Protein AF-C3ZBD2-F1 (afdb_monomer_lite)

Secondary structure (DSSP, 8-state):
------S------SS-----S---TT-EEEEEEES-SSTTS--TTHHHHHHHHEEEEEEEEEEEEHHHHHHTTTHHHHHHHHHHTTSEEEEEEEEEEEEETTEEEEEEEEEE-

pLDDT: mean 78.26, std 23.37, range [25.05, 98.25]

Organism: Branchiostoma floridae (NCBI:txid7739)

Foldseek 3Di:
DDDDDDADADAPDPDDDPPPPPQDWQAHLEHEYEQQQDPPGDDLVCVVVRLRRHHQQGKYKYKHFPVSCVVRVVNVVSVVVCVVVVQKAWPDWDWAQCRDDRTIIIMTMIGGD

Structure (mmCIF, N/CA/C/O backbone):
data_AF-C3ZBD2-F1
#
_entry.id   AF-C3ZBD2-F1
#
loop_
_atom_site.group_PDB
_atom_site.id
_atom_site.type_symbol
_atom_site.label_atom_id
_atom_site.label_alt_id
_atom_site.label_comp_id
_atom_site.label_asym_id
_atom_site.label_entity_id
_atom_site.label_seq_id
_atom_site.pdbx_PDB_ins_code
_atom_site.Cartn_x
_atom_site.Cartn_y
_atom_site.Cartn_z
_atom_site.occupancy
_atom_site.B_iso_or_equiv
_atom_site.auth_seq_id
_atom_site.auth_comp_id
_atom_site.auth_asym_id
_atom_site.auth_atom_id
_atom_site.pdbx_PDB_model_num
ATOM 1 N N . MET A 1 1 ? -16.532 15.005 -20.994 1.00 29.02 1 MET A N 1
ATOM 2 C CA . MET A 1 1 ? -17.053 14.389 -19.757 1.00 29.02 1 MET A CA 1
ATOM 3 C C . MET A 1 1 ? -16.665 15.301 -18.614 1.00 29.02 1 MET A C 1
ATOM 5 O O . MET A 1 1 ? -15.482 15.438 -18.341 1.00 29.02 1 MET A O 1
ATOM 9 N N . ALA A 1 2 ? -17.642 16.027 -18.077 1.00 28.25 2 ALA A N 1
ATOM 10 C CA . ALA A 1 2 ? -17.456 16.950 -16.969 1.00 28.25 2 ALA A CA 1
ATOM 11 C C . ALA A 1 2 ? -17.482 16.153 -15.663 1.00 28.25 2 ALA A C 1
ATOM 13 O O . ALA A 1 2 ? -18.438 15.417 -15.425 1.00 28.25 2 ALA A O 1
ATOM 14 N N . TRP A 1 3 ? -16.443 16.293 -14.846 1.00 25.05 3 TRP A N 1
ATOM 15 C CA . TRP A 1 3 ? -16.460 15.842 -13.461 1.00 25.05 3 TRP A CA 1
ATOM 16 C C . TRP A 1 3 ? -16.547 17.075 -12.574 1.00 25.05 3 TRP A C 1
ATOM 18 O O . TRP A 1 3 ? -15.733 17.989 -12.670 1.00 25.05 3 TRP A O 1
ATOM 28 N N . GLN A 1 4 ? -17.624 17.110 -11.798 1.00 26.86 4 GLN A N 1
ATOM 29 C CA . GLN A 1 4 ? -18.016 18.192 -10.915 1.00 26.86 4 GLN A CA 1
ATOM 30 C C . GLN A 1 4 ? -17.399 17.967 -9.533 1.00 26.86 4 GLN A C 1
ATOM 32 O O . GLN A 1 4 ? -17.498 16.879 -8.968 1.00 26.86 4 GLN A O 1
ATOM 37 N N . GLU A 1 5 ? -16.762 19.012 -9.014 1.00 45.25 5 GLU A N 1
ATOM 38 C CA . GLU A 1 5 ? -16.035 19.054 -7.748 1.00 45.25 5 GLU A CA 1
ATOM 39 C C . GLU A 1 5 ? -16.966 18.827 -6.547 1.00 45.25 5 GLU A C 1
ATOM 41 O O . GLU A 1 5 ? -17.783 19.692 -6.227 1.00 45.25 5 GLU A O 1
ATOM 46 N N . ARG A 1 6 ? -16.824 17.684 -5.860 1.00 37.72 6 ARG A N 1
ATOM 47 C CA . ARG A 1 6 ? -17.090 17.528 -4.417 1.00 37.72 6 ARG A CA 1
ATOM 48 C C . ARG A 1 6 ? -16.198 16.423 -3.856 1.00 37.72 6 ARG A C 1
ATOM 50 O O . ARG A 1 6 ? -16.398 15.254 -4.166 1.00 37.72 6 ARG A O 1
ATOM 57 N N . GLY A 1 7 ? -15.247 16.813 -3.016 1.00 35.97 7 GLY A N 1
ATOM 58 C CA . GLY A 1 7 ? -14.313 15.924 -2.330 1.00 35.97 7 GLY A CA 1
ATOM 59 C C . GLY A 1 7 ? -12.887 16.387 -2.578 1.00 35.97 7 GLY A C 1
ATOM 60 O O . GLY A 1 7 ? -12.375 16.242 -3.683 1.00 35.97 7 GLY A O 1
ATOM 61 N N . GLU A 1 8 ? -12.265 16.991 -1.570 1.00 40.78 8 GLU A N 1
ATOM 62 C CA . GLU A 1 8 ? -10.862 17.395 -1.627 1.00 40.78 8 GLU A CA 1
ATOM 63 C C . GLU A 1 8 ? -9.989 16.134 -1.714 1.00 40.78 8 GLU A C 1
ATOM 65 O O . GLU A 1 8 ? -9.767 15.432 -0.730 1.00 40.78 8 GLU A O 1
ATOM 70 N N . LEU A 1 9 ? -9.534 15.814 -2.927 1.00 37.50 9 LEU A N 1
ATOM 71 C CA . LEU A 1 9 ? -8.567 14.756 -3.192 1.00 37.50 9 LEU A CA 1
ATOM 72 C C . LEU A 1 9 ? -7.165 15.358 -3.038 1.00 37.50 9 LEU A C 1
ATOM 74 O O . LEU A 1 9 ? -6.782 16.241 -3.804 1.00 37.50 9 LEU A O 1
ATOM 78 N N . CYS A 1 10 ? -6.381 14.896 -2.063 1.00 40.47 10 CYS A N 1
ATOM 79 C CA . CYS A 1 10 ? -4.977 15.288 -1.977 1.00 40.47 10 CYS A CA 1
ATOM 80 C C . CYS A 1 10 ? -4.173 14.494 -3.015 1.00 40.47 10 CYS A C 1
ATOM 82 O O . CYS A 1 10 ? -3.835 13.331 -2.799 1.00 40.47 10 CYS A O 1
ATOM 84 N N . THR A 1 11 ? -3.875 15.108 -4.159 1.00 34.91 11 THR A N 1
ATOM 85 C CA . THR A 1 11 ? -2.879 14.592 -5.101 1.00 34.91 11 THR A CA 1
ATOM 86 C C . THR A 1 11 ? -1.515 15.135 -4.691 1.00 34.91 11 THR A C 1
ATOM 88 O O . THR A 1 11 ? -1.249 16.325 -4.860 1.00 34.91 11 THR A O 1
ATOM 91 N N . CYS A 1 12 ? -0.630 14.293 -4.155 1.00 35.09 12 CYS A N 1
ATOM 92 C CA . CYS A 1 12 ? 0.759 14.687 -3.913 1.00 35.09 12 CYS A CA 1
ATOM 93 C C . CYS A 1 12 ? 1.522 14.726 -5.251 1.00 35.09 12 CYS A C 1
ATOM 95 O O . CYS A 1 12 ? 2.277 13.817 -5.587 1.00 35.09 12 CYS A O 1
ATOM 97 N N . SER A 1 13 ? 1.281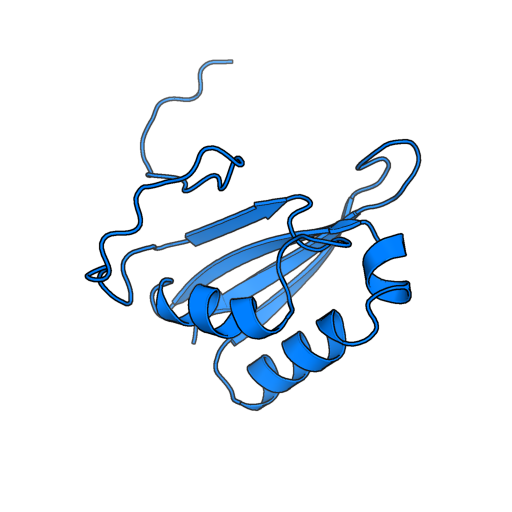 15.765 -6.054 1.00 31.53 13 SER A N 1
ATOM 98 C CA . SER A 1 13 ? 2.212 16.197 -7.097 1.00 31.53 13 SER A CA 1
ATOM 99 C C . SER A 1 13 ? 3.326 17.003 -6.433 1.00 31.53 13 SER A C 1
ATOM 101 O O . SER A 1 13 ? 3.060 17.788 -5.528 1.00 31.53 13 SER A O 1
ATOM 103 N N . THR A 1 14 ? 4.564 16.832 -6.886 1.00 33.25 14 THR A N 1
ATOM 104 C CA . THR A 1 14 ? 5.830 17.345 -6.319 1.00 33.25 14 THR A CA 1
ATOM 105 C C . THR A 1 14 ? 5.983 18.876 -6.196 1.00 33.25 14 THR A C 1
ATOM 107 O O . THR A 1 14 ? 7.092 19.384 -6.025 1.00 33.25 14 THR A O 1
ATOM 110 N N . SER A 1 15 ? 4.905 19.656 -6.196 1.00 28.36 15 SER A N 1
ATOM 111 C CA . SER A 1 15 ? 4.921 21.037 -5.721 1.00 28.36 15 SER A CA 1
ATOM 112 C C . SER A 1 15 ? 4.932 21.050 -4.192 1.00 28.36 15 SER A C 1
ATOM 114 O O . SER A 1 15 ? 3.919 20.731 -3.576 1.00 28.36 15 SER A O 1
ATOM 116 N N . LYS A 1 16 ? 6.073 21.421 -3.590 1.00 30.09 16 LYS A N 1
ATOM 117 C CA . LYS A 1 16 ? 6.228 21.673 -2.144 1.00 30.09 16 LYS A CA 1
ATOM 118 C C . LYS A 1 16 ? 4.982 22.365 -1.569 1.00 30.09 16 LYS A C 1
ATOM 120 O O . LYS A 1 16 ? 4.807 23.559 -1.823 1.00 30.09 16 LYS A O 1
ATOM 125 N N . PRO A 1 17 ? 4.179 21.701 -0.726 1.00 37.72 17 PRO A N 1
ATOM 126 C CA . PRO A 1 17 ? 3.387 22.424 0.243 1.00 37.72 17 PRO A CA 1
ATOM 127 C C . PRO A 1 17 ? 4.372 22.926 1.299 1.00 37.72 17 PRO A C 1
ATOM 129 O O . PRO A 1 17 ? 5.222 22.173 1.786 1.00 37.72 17 PRO A O 1
ATOM 132 N N . SER A 1 18 ? 4.298 24.205 1.652 1.00 34.62 18 SER A N 1
ATOM 133 C CA . SER A 1 18 ? 4.910 24.698 2.882 1.00 34.62 18 SER A CA 1
ATOM 134 C C . SER A 1 18 ? 4.246 23.965 4.049 1.00 34.62 18 SER A C 1
ATOM 136 O O . SER A 1 18 ? 3.168 24.354 4.491 1.00 34.62 18 SER A O 1
ATOM 138 N N . MET A 1 19 ? 4.845 22.858 4.492 1.00 39.03 19 MET A N 1
ATOM 139 C CA . MET A 1 19 ? 4.387 22.102 5.653 1.00 39.03 19 MET A CA 1
ATOM 140 C C . MET A 1 19 ? 4.643 22.930 6.913 1.00 39.03 19 MET A C 1
ATOM 142 O O . MET A 1 19 ? 5.697 22.834 7.538 1.00 39.03 19 MET A O 1
ATOM 146 N N . SER A 1 20 ? 3.683 23.778 7.274 1.00 34.34 20 SER A N 1
ATOM 147 C CA . SER A 1 20 ? 3.530 24.250 8.646 1.00 34.34 20 SER A CA 1
ATOM 148 C C . SER A 1 20 ? 3.116 23.054 9.502 1.00 34.34 20 SER A C 1
ATOM 150 O O . SER A 1 20 ? 2.108 22.410 9.223 1.00 34.34 20 SER A O 1
ATOM 152 N N . ALA A 1 21 ? 3.933 22.734 10.503 1.00 40.03 21 ALA A N 1
ATOM 153 C CA . ALA A 1 21 ? 3.867 21.543 11.345 1.00 40.03 21 ALA A CA 1
ATOM 154 C C . ALA A 1 21 ? 2.716 21.558 12.377 1.00 40.03 21 ALA A C 1
ATOM 156 O O . ALA A 1 21 ? 2.935 21.298 13.555 1.00 40.03 21 ALA A O 1
ATOM 157 N N . GLU A 1 22 ? 1.491 21.839 11.937 1.00 44.94 22 GLU A N 1
ATOM 158 C CA . GLU A 1 22 ? 0.272 21.779 12.756 1.00 44.94 22 GLU A CA 1
ATOM 159 C C . GLU A 1 22 ? -0.884 21.202 11.922 1.00 44.94 22 GLU A C 1
ATOM 161 O O . GLU A 1 22 ? -1.881 21.863 11.645 1.00 44.94 22 GLU A O 1
ATOM 166 N N . THR A 1 23 ? -0.739 19.963 11.443 1.00 48.75 23 THR A N 1
ATOM 167 C CA . THR A 1 23 ? -1.719 19.364 10.522 1.00 48.75 23 THR A CA 1
ATOM 168 C C . THR A 1 23 ? -2.504 18.257 11.219 1.00 48.75 23 THR A C 1
ATOM 170 O O . THR A 1 23 ? -2.013 17.141 11.405 1.00 48.75 23 THR A O 1
ATOM 173 N N . HIS A 1 24 ? -3.717 18.630 11.633 1.00 52.72 24 HIS A N 1
ATOM 174 C CA . HIS A 1 24 ? -4.835 17.811 12.104 1.00 52.72 24 HIS A CA 1
ATOM 175 C C . HIS A 1 24 ? -4.704 16.313 11.743 1.00 52.72 24 HIS A C 1
ATOM 177 O O . HIS A 1 24 ? -4.763 15.918 10.576 1.00 52.72 24 HIS A O 1
ATOM 183 N N . ALA A 1 25 ? -4.507 15.459 12.752 1.00 57.62 25 ALA A N 1
ATOM 184 C CA . ALA A 1 25 ? -4.663 14.013 12.587 1.00 57.62 25 ALA A CA 1
ATOM 185 C C . ALA A 1 25 ? -6.125 13.690 12.222 1.00 57.62 25 ALA A C 1
ATOM 187 O O . ALA A 1 25 ? -7.024 14.426 12.630 1.00 57.62 25 ALA A O 1
ATOM 188 N N . TYR A 1 26 ? -6.362 12.599 11.487 1.00 68.44 26 TYR A N 1
ATOM 189 C CA . TYR A 1 26 ? -7.715 12.149 11.113 1.00 68.44 26 TYR A CA 1
ATOM 190 C C . TYR A 1 26 ? -8.530 13.172 10.296 1.00 68.44 26 TYR A C 1
ATOM 192 O O . TYR A 1 26 ? -9.720 13.387 10.537 1.00 68.44 26 TYR A O 1
ATOM 200 N N . THR A 1 27 ? -7.899 13.822 9.319 1.00 81.12 27 THR A N 1
ATOM 201 C CA . THR A 1 27 ? -8.558 14.872 8.523 1.00 81.12 27 THR A CA 1
ATOM 202 C C . THR A 1 27 ? -9.235 14.318 7.277 1.00 81.12 27 THR A C 1
ATOM 204 O O . THR A 1 27 ? -10.309 14.788 6.900 1.00 81.12 27 THR A O 1
ATOM 207 N N . TYR A 1 28 ? -8.651 13.293 6.658 1.00 89.56 28 TYR A N 1
ATOM 208 C CA . TYR A 1 28 ? -9.056 12.843 5.329 1.00 89.56 28 TYR A CA 1
ATOM 209 C C . TYR A 1 28 ? -9.884 11.561 5.378 1.00 89.56 28 TYR A C 1
ATOM 211 O O . TYR A 1 28 ? -9.569 10.630 6.115 1.00 89.56 28 TYR A O 1
ATOM 219 N N . ASP A 1 29 ? -10.932 11.499 4.559 1.00 92.44 29 ASP A N 1
ATOM 220 C CA . ASP A 1 29 ? -11.739 10.287 4.374 1.00 92.44 29 ASP A CA 1
ATOM 221 C C . ASP A 1 29 ? -11.056 9.281 3.429 1.00 92.44 29 ASP A C 1
ATOM 223 O O . ASP A 1 29 ? -11.309 8.078 3.504 1.00 92.44 29 ASP A O 1
ATOM 227 N N . ALA A 1 30 ? -10.156 9.758 2.560 1.00 93.75 30 ALA A N 1
ATOM 228 C CA . ALA A 1 30 ? -9.335 8.912 1.706 1.00 93.75 30 ALA A CA 1
ATOM 229 C C . ALA A 1 30 ? -7.985 9.554 1.342 1.00 93.75 30 ALA A C 1
ATOM 231 O O . ALA A 1 30 ? -7.846 10.778 1.333 1.00 93.75 30 ALA A O 1
ATOM 232 N N . LEU A 1 31 ? -7.009 8.719 0.989 1.00 94.88 31 LEU A N 1
ATOM 233 C CA . LEU A 1 31 ? -5.700 9.103 0.462 1.00 94.88 31 LEU A CA 1
ATOM 234 C C . LEU A 1 31 ? -5.362 8.237 -0.753 1.00 94.88 31 LEU A C 1
ATOM 236 O O . LEU A 1 31 ? -5.501 7.019 -0.701 1.00 94.88 31 LEU A O 1
ATOM 240 N N . CYS A 1 32 ? -4.884 8.856 -1.832 1.00 93.62 32 CYS A N 1
ATOM 241 C CA . CYS A 1 32 ? -4.489 8.154 -3.051 1.00 93.62 32 CYS A CA 1
ATOM 242 C C . CYS A 1 32 ? -3.083 8.581 -3.480 1.00 93.62 32 CYS A C 1
ATOM 244 O O . CYS A 1 32 ? -2.805 9.778 -3.561 1.00 93.62 32 CYS A O 1
ATOM 246 N N . THR A 1 33 ? -2.206 7.628 -3.797 1.00 91.00 33 THR A N 1
ATOM 247 C CA . THR A 1 33 ? -0.870 7.919 -4.343 1.00 91.00 33 THR A CA 1
ATOM 248 C C . THR A 1 33 ? -0.569 7.040 -5.547 1.00 91.00 33 THR A C 1
ATOM 250 O O . THR A 1 33 ? -0.992 5.885 -5.616 1.00 91.00 33 THR A O 1
ATOM 253 N N . ALA A 1 34 ? 0.161 7.603 -6.508 1.00 89.19 34 ALA A N 1
ATOM 254 C CA . ALA A 1 34 ? 0.546 6.926 -7.733 1.00 89.19 34 ALA A CA 1
ATOM 255 C C . ALA A 1 34 ? 2.017 7.201 -8.038 1.00 89.19 34 ALA A C 1
ATOM 257 O O . ALA A 1 34 ? 2.428 8.358 -8.109 1.00 89.19 34 ALA A O 1
ATOM 258 N N . GLY A 1 35 ? 2.819 6.141 -8.164 1.00 82.75 35 GLY A N 1
ATOM 259 C CA . GLY A 1 35 ? 4.249 6.249 -8.471 1.00 82.75 35 GLY A CA 1
ATOM 260 C C . GLY A 1 35 ? 5.106 6.841 -7.344 1.00 82.75 35 GLY A C 1
ATOM 261 O O . GLY A 1 35 ? 6.263 7.181 -7.568 1.00 82.75 35 GLY A O 1
ATOM 262 N N . SER A 1 36 ? 4.568 6.976 -6.127 1.00 82.06 36 SER A N 1
ATOM 263 C CA . SER A 1 36 ? 5.260 7.655 -5.020 1.00 82.06 36 SER A CA 1
ATOM 264 C C . SER A 1 36 ? 6.342 6.814 -4.333 1.00 82.06 36 SER A C 1
ATOM 266 O O . SER A 1 36 ? 7.163 7.369 -3.607 1.00 82.06 36 SER A O 1
ATOM 268 N N . PHE A 1 37 ? 6.355 5.497 -4.556 1.00 81.44 37 PHE A N 1
ATOM 269 C CA . PHE A 1 37 ? 7.356 4.572 -4.020 1.00 81.44 37 PHE A CA 1
ATOM 270 C C . PHE A 1 37 ? 8.308 4.147 -5.143 1.00 81.44 37 PHE A C 1
ATOM 272 O O . PHE A 1 37 ? 8.003 3.253 -5.929 1.00 81.44 37 PHE A O 1
ATOM 279 N N . SER A 1 38 ? 9.433 4.850 -5.243 1.00 76.50 38 SER A N 1
ATOM 280 C CA . SER A 1 38 ? 10.550 4.579 -6.155 1.00 76.50 38 SER A CA 1
ATOM 281 C C . SER A 1 38 ? 11.833 5.189 -5.574 1.00 76.50 38 SER A C 1
ATOM 283 O O . SER A 1 38 ? 11.785 5.866 -4.539 1.00 76.50 38 SER A O 1
ATOM 285 N N . ASP A 1 39 ? 12.989 4.942 -6.193 1.00 69.44 39 ASP A N 1
ATOM 286 C CA . ASP A 1 39 ? 14.265 5.453 -5.681 1.00 69.44 39 ASP A CA 1
ATOM 287 C C . ASP A 1 39 ? 14.257 6.990 -5.541 1.00 69.44 39 ASP A C 1
ATOM 289 O O . ASP A 1 39 ? 13.727 7.717 -6.385 1.00 69.44 39 ASP A O 1
ATOM 293 N N . GLY A 1 40 ? 14.778 7.490 -4.420 1.00 68.06 40 GLY A N 1
ATOM 294 C CA . GLY A 1 40 ? 14.754 8.914 -4.060 1.00 68.06 40 GLY A CA 1
ATOM 295 C C . GLY A 1 40 ? 13.390 9.511 -3.658 1.00 68.06 40 GLY A C 1
ATOM 296 O O . GLY A 1 40 ? 13.345 10.707 -3.366 1.00 68.06 40 GLY A O 1
ATOM 297 N N . HIS A 1 41 ? 12.304 8.726 -3.612 1.00 78.56 41 HIS A N 1
ATOM 298 C CA . HIS A 1 41 ? 10.951 9.194 -3.258 1.00 78.56 41 HIS A CA 1
ATOM 299 C C . HIS A 1 41 ? 10.529 8.777 -1.830 1.00 78.56 41 HIS A C 1
ATOM 301 O O . HIS A 1 41 ? 11.319 8.890 -0.887 1.00 78.56 41 HIS A O 1
ATOM 307 N N . LEU A 1 42 ? 9.269 8.361 -1.627 1.00 80.75 42 LEU A N 1
ATOM 308 C CA . LEU A 1 42 ? 8.754 7.976 -0.313 1.00 80.75 42 LEU A CA 1
ATOM 309 C C . LEU A 1 42 ? 9.323 6.624 0.119 1.00 80.75 42 LEU A C 1
ATOM 311 O O . LEU A 1 42 ? 9.368 5.667 -0.654 1.00 80.75 42 LEU A O 1
ATOM 315 N N . LYS A 1 43 ? 9.714 6.547 1.390 1.00 82.81 43 LYS A N 1
ATOM 316 C CA . LYS A 1 43 ? 10.145 5.315 2.051 1.00 82.81 43 LYS A CA 1
ATOM 317 C C . LYS A 1 43 ? 8.964 4.660 2.776 1.00 82.81 43 LYS A C 1
ATOM 319 O O . LYS A 1 43 ? 7.912 5.268 2.975 1.00 82.81 43 LYS A O 1
ATOM 324 N N . SER A 1 44 ? 9.135 3.400 3.174 1.00 84.50 44 SER A N 1
ATOM 325 C CA . SER A 1 44 ? 8.084 2.592 3.812 1.00 84.50 44 SER A CA 1
ATOM 326 C C . SER A 1 44 ? 7.664 3.083 5.209 1.00 84.50 44 SER A C 1
ATOM 328 O O . SER A 1 44 ? 6.620 2.676 5.710 1.00 84.50 44 SER A O 1
ATOM 330 N N . ASP A 1 45 ? 8.451 3.952 5.847 1.00 86.19 45 ASP A N 1
ATOM 331 C CA . ASP A 1 45 ? 8.107 4.652 7.095 1.00 86.19 45 ASP A CA 1
ATOM 332 C C . ASP A 1 45 ? 6.970 5.674 6.905 1.00 86.19 45 ASP A C 1
ATOM 334 O O . ASP A 1 45 ? 6.162 5.873 7.808 1.00 86.19 45 ASP A O 1
ATOM 338 N N . CYS A 1 46 ? 6.821 6.241 5.704 1.00 90.00 46 CYS A N 1
ATOM 339 C CA . CYS A 1 46 ? 5.748 7.183 5.377 1.00 90.00 46 CYS A CA 1
ATOM 340 C C . CYS A 1 46 ? 4.341 6.568 5.509 1.00 90.00 46 CYS A C 1
ATOM 342 O O . CYS A 1 46 ? 3.371 7.296 5.709 1.00 90.00 46 CYS A O 1
ATOM 344 N N . LEU A 1 47 ? 4.218 5.237 5.458 1.00 93.44 47 LEU A N 1
ATOM 345 C CA . LEU A 1 47 ? 2.938 4.540 5.617 1.00 93.44 47 LEU A CA 1
ATOM 346 C C . LEU A 1 47 ? 2.268 4.832 6.971 1.00 93.44 47 LEU A C 1
ATOM 348 O O . LEU A 1 47 ? 1.048 4.950 7.027 1.00 93.44 47 LEU A O 1
ATOM 352 N N . GLU A 1 48 ? 3.041 5.003 8.047 1.00 93.56 48 GLU A N 1
ATOM 353 C CA . GLU A 1 48 ? 2.488 5.348 9.367 1.00 93.56 48 GLU A CA 1
ATOM 354 C C . GLU A 1 48 ? 1.860 6.745 9.362 1.00 93.56 48 GLU A C 1
ATOM 356 O O . GLU A 1 48 ? 0.773 6.944 9.901 1.00 93.56 48 GLU A O 1
ATOM 361 N N . GLU A 1 49 ? 2.499 7.698 8.683 1.00 92.19 49 GLU A N 1
ATOM 362 C CA . GLU A 1 49 ? 1.963 9.049 8.521 1.00 92.19 49 GLU A CA 1
ATOM 363 C C . GLU A 1 49 ? 0.721 9.065 7.626 1.00 92.19 49 GLU A C 1
ATOM 365 O O . GLU A 1 49 ? -0.235 9.774 7.937 1.00 92.19 49 GLU A O 1
ATOM 370 N N . MET A 1 50 ? 0.684 8.246 6.566 1.00 94.00 50 MET A N 1
ATOM 371 C CA . MET A 1 50 ? -0.517 8.077 5.737 1.00 94.00 50 MET A CA 1
ATOM 372 C C . MET A 1 50 ? -1.696 7.549 6.562 1.00 94.00 50 MET A C 1
ATOM 374 O O . MET A 1 50 ? -2.799 8.081 6.458 1.00 94.00 50 MET A O 1
ATOM 378 N N . ILE A 1 51 ? -1.460 6.546 7.413 1.00 95.19 51 ILE A N 1
ATOM 379 C CA . ILE A 1 51 ? -2.477 6.010 8.325 1.00 95.19 51 ILE A CA 1
ATOM 380 C C . ILE A 1 51 ? -2.921 7.085 9.328 1.00 95.19 51 ILE A C 1
ATOM 382 O O . ILE A 1 51 ? -4.117 7.269 9.525 1.00 95.19 51 ILE A O 1
ATOM 386 N N . ARG A 1 52 ? -1.988 7.846 9.918 1.00 94.44 52 ARG A N 1
ATOM 387 C CA . ARG A 1 52 ? -2.283 8.883 10.927 1.00 94.44 52 ARG A CA 1
ATOM 388 C C . ARG A 1 52 ? -3.208 9.995 10.414 1.00 94.44 52 ARG A C 1
ATOM 390 O O . ARG A 1 52 ? -4.000 10.550 11.182 1.00 94.44 52 ARG A O 1
ATOM 397 N N . ILE A 1 53 ? -3.069 10.393 9.149 1.00 93.06 53 ILE A N 1
ATOM 398 C CA . ILE A 1 53 ? -3.842 11.514 8.584 1.00 93.06 53 ILE A CA 1
ATOM 399 C C . ILE A 1 53 ? -5.205 11.093 8.026 1.00 93.06 53 ILE A C 1
ATOM 401 O O . ILE A 1 53 ? -6.085 11.948 7.880 1.00 93.06 53 ILE A O 1
ATOM 405 N N . VAL A 1 54 ? -5.394 9.804 7.739 1.00 95.00 54 VAL A N 1
ATOM 406 C CA . VAL A 1 54 ? -6.663 9.240 7.272 1.00 95.00 54 VAL A CA 1
ATOM 407 C C . VAL A 1 54 ? -7.513 8.831 8.476 1.00 95.00 54 VAL A C 1
ATOM 409 O O . VAL A 1 54 ? -7.022 8.287 9.461 1.00 95.00 54 VAL A O 1
ATOM 412 N N . LYS A 1 55 ? -8.810 9.139 8.435 1.00 94.50 55 LYS A N 1
ATOM 413 C CA . LYS A 1 55 ? -9.757 8.766 9.495 1.00 94.50 55 LYS A CA 1
ATOM 414 C C . LYS A 1 55 ? -9.877 7.243 9.600 1.00 94.50 55 LYS A C 1
ATOM 416 O O . LYS A 1 55 ? -9.812 6.552 8.587 1.00 94.50 55 LYS A O 1
ATOM 421 N N . SER A 1 56 ? -10.158 6.732 10.799 1.00 95.31 56 SER A N 1
ATOM 422 C CA . SER A 1 56 ? -10.620 5.344 10.960 1.00 95.31 56 SER A CA 1
ATOM 423 C C . SER A 1 56 ? -11.860 5.105 10.087 1.00 95.31 56 SER A C 1
ATOM 425 O O . SER A 1 56 ? -12.748 5.958 9.985 1.00 95.31 56 SER A O 1
ATOM 427 N N . GLY A 1 57 ? -11.880 3.975 9.385 1.00 95.62 57 GLY A N 1
ATOM 428 C CA . GLY A 1 57 ? -12.852 3.645 8.344 1.00 95.62 57 GLY A CA 1
ATOM 429 C C . GLY A 1 57 ? -12.576 4.273 6.972 1.00 95.62 57 GLY A C 1
ATOM 430 O O . GLY A 1 57 ? -13.230 3.885 6.003 1.00 95.62 57 GLY A O 1
ATOM 431 N N . GLY A 1 58 ? -11.621 5.202 6.872 1.00 96.00 58 GLY A N 1
ATOM 432 C CA . GLY A 1 58 ? -11.178 5.809 5.620 1.00 96.00 58 GLY A CA 1
ATOM 433 C C . GLY A 1 58 ? -10.328 4.870 4.763 1.00 96.00 58 GLY A C 1
ATOM 434 O O . GLY A 1 58 ? -9.932 3.785 5.197 1.00 96.00 58 GLY A O 1
ATOM 435 N N . VAL A 1 59 ? -10.048 5.283 3.525 1.00 97.44 59 VAL A N 1
ATOM 436 C CA . VAL A 1 59 ? -9.419 4.422 2.505 1.00 97.44 59 VAL A CA 1
ATOM 437 C C . VAL A 1 59 ? -8.067 4.965 2.049 1.00 97.44 59 VAL A C 1
ATOM 439 O O . VAL A 1 59 ? -7.935 6.142 1.734 1.00 97.44 59 VAL A O 1
ATOM 442 N N . ILE A 1 60 ? -7.070 4.093 1.937 1.00 97.25 60 ILE A N 1
ATOM 443 C CA . ILE A 1 60 ? -5.770 4.392 1.332 1.00 97.25 60 ILE A CA 1
ATOM 444 C C . ILE A 1 60 ? -5.624 3.575 0.043 1.00 97.25 60 ILE A C 1
ATOM 446 O O . ILE A 1 60 ? -5.690 2.348 0.078 1.00 97.25 60 ILE A O 1
ATOM 450 N N . CYS A 1 61 ? -5.413 4.243 -1.091 1.00 96.94 61 CYS A N 1
ATOM 451 C CA . CYS A 1 61 ? -5.177 3.634 -2.400 1.00 96.94 61 CYS A CA 1
ATOM 452 C C . CYS A 1 61 ? -3.753 3.942 -2.876 1.00 96.94 61 CYS A C 1
ATOM 454 O O . CYS A 1 61 ? -3.377 5.104 -3.029 1.00 96.94 61 CYS A O 1
ATOM 456 N N . LEU A 1 62 ? -2.957 2.907 -3.119 1.00 95.25 62 LEU A N 1
ATOM 457 C CA . LEU A 1 62 ? -1.566 3.030 -3.550 1.00 95.25 62 LEU A CA 1
ATOM 458 C C . LEU A 1 62 ? -1.408 2.309 -4.882 1.00 95.25 62 LEU A C 1
ATOM 460 O O . LEU A 1 62 ? -1.773 1.141 -4.973 1.00 95.25 62 LEU A O 1
ATOM 464 N N . ILE A 1 63 ? -0.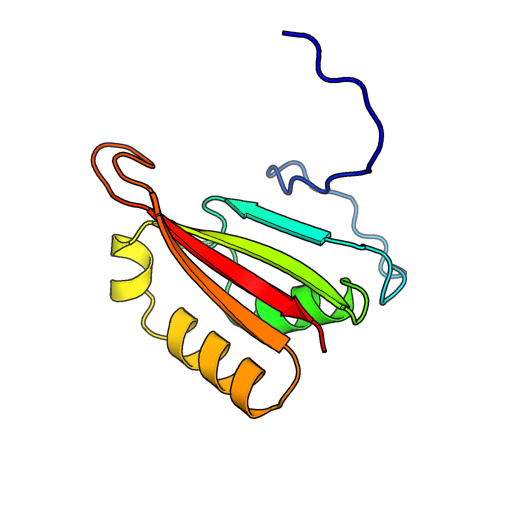825 2.956 -5.888 1.00 94.06 63 ILE A N 1
ATOM 465 C CA . ILE A 1 63 ? -0.345 2.267 -7.092 1.00 94.06 63 ILE A CA 1
ATOM 466 C C . ILE A 1 63 ? 1.174 2.398 -7.210 1.00 94.06 63 ILE A C 1
ATOM 468 O O . ILE A 1 63 ? 1.730 3.501 -7.243 1.00 94.06 63 ILE A O 1
ATOM 472 N N . VAL A 1 64 ? 1.844 1.247 -7.249 1.00 91.38 64 VAL A N 1
ATOM 473 C CA . VAL A 1 64 ? 3.308 1.114 -7.296 1.00 91.38 64 VAL A CA 1
ATOM 474 C C . VAL A 1 64 ? 3.682 0.324 -8.542 1.00 91.38 64 VAL A C 1
ATOM 476 O O . VAL A 1 64 ? 2.999 -0.639 -8.873 1.00 91.38 64 VAL A O 1
ATOM 479 N N . LYS A 1 65 ? 4.750 0.705 -9.251 1.00 90.44 65 LYS A N 1
ATOM 480 C CA . LYS A 1 65 ? 5.252 -0.105 -10.374 1.00 90.44 65 LYS A CA 1
ATOM 481 C C . LYS A 1 65 ? 5.696 -1.468 -9.840 1.00 90.44 65 LYS A C 1
ATOM 483 O O . LYS A 1 65 ? 6.424 -1.515 -8.855 1.00 90.44 65 LYS A O 1
ATOM 488 N N . GLU A 1 66 ? 5.293 -2.551 -10.498 1.00 89.69 66 GLU A N 1
ATOM 489 C CA . GLU A 1 66 ? 5.573 -3.923 -10.050 1.00 89.69 66 GLU A CA 1
ATOM 490 C C . GLU A 1 66 ? 7.076 -4.164 -9.840 1.00 89.69 66 GLU A C 1
ATOM 492 O O . GLU A 1 66 ? 7.475 -4.633 -8.781 1.00 89.69 66 GLU A O 1
ATOM 497 N N . ALA A 1 67 ? 7.917 -3.697 -10.771 1.00 86.50 67 ALA A N 1
ATOM 498 C CA . ALA A 1 67 ? 9.376 -3.780 -10.656 1.00 86.50 67 ALA A CA 1
ATOM 499 C C . ALA A 1 67 ? 9.936 -3.123 -9.375 1.00 86.50 67 ALA A C 1
ATOM 501 O O . ALA A 1 67 ? 10.889 -3.623 -8.788 1.00 86.50 67 ALA A O 1
ATOM 502 N N . PHE A 1 68 ? 9.319 -2.039 -8.887 1.00 85.25 68 PHE A N 1
ATOM 503 C CA . PHE A 1 68 ? 9.764 -1.388 -7.651 1.00 85.25 68 PHE A CA 1
ATOM 504 C C . PHE A 1 68 ? 9.347 -2.144 -6.390 1.00 85.25 68 PHE A C 1
ATOM 506 O O . PHE A 1 68 ? 9.935 -1.905 -5.342 1.00 85.25 68 PHE A O 1
ATOM 513 N N . LEU A 1 69 ? 8.368 -3.050 -6.451 1.00 83.94 69 LEU A N 1
ATOM 514 C CA . LEU A 1 69 ? 8.072 -3.921 -5.311 1.00 83.94 69 LEU A CA 1
ATOM 515 C C . LEU A 1 69 ? 9.168 -4.968 -5.118 1.00 83.94 69 LEU A C 1
ATOM 517 O O . LEU A 1 69 ? 9.551 -5.237 -3.982 1.00 83.94 69 LEU A O 1
ATOM 521 N N . GLU A 1 70 ? 9.695 -5.506 -6.219 1.00 76.88 70 GLU A N 1
ATOM 522 C CA . GLU A 1 70 ? 10.808 -6.458 -6.197 1.00 76.88 70 GLU A CA 1
ATOM 523 C C . GLU A 1 70 ? 12.114 -5.777 -5.774 1.00 76.88 70 GLU A C 1
ATOM 525 O O . GLU A 1 70 ? 12.818 -6.268 -4.897 1.00 76.88 70 GLU A O 1
ATOM 530 N N . GLU A 1 71 ? 12.419 -4.609 -6.346 1.00 76.25 71 GLU A N 1
ATOM 531 C CA . GLU A 1 71 ? 13.631 -3.851 -6.010 1.00 76.25 71 GLU A CA 1
ATOM 532 C C . GLU A 1 71 ? 13.591 -3.268 -4.587 1.00 76.25 71 GLU A C 1
ATOM 534 O O . GLU A 1 71 ? 14.631 -3.086 -3.948 1.00 76.25 71 GLU A O 1
ATOM 539 N N . TYR A 1 72 ? 12.394 -2.971 -4.071 1.00 74.06 72 TYR A N 1
ATOM 540 C CA . TYR A 1 72 ? 12.182 -2.367 -2.759 1.00 74.06 72 TYR A CA 1
ATOM 541 C C . TYR A 1 72 ? 11.565 -3.369 -1.780 1.00 74.06 72 TYR A C 1
ATOM 543 O O . TYR A 1 72 ? 10.475 -3.153 -1.239 1.00 74.06 72 TYR A O 1
ATOM 551 N N . GLU A 1 73 ? 12.318 -4.435 -1.487 1.00 71.00 73 GLU A N 1
ATOM 552 C CA . GLU A 1 73 ? 11.919 -5.589 -0.657 1.00 71.00 73 GLU A CA 1
ATOM 553 C C . GLU A 1 73 ? 11.313 -5.235 0.717 1.00 71.00 73 GLU A C 1
ATOM 555 O O . GLU A 1 73 ? 10.728 -6.085 1.378 1.00 71.00 73 GLU A O 1
ATOM 560 N N . LYS A 1 74 ? 11.437 -3.990 1.190 1.00 83.00 74 LYS A N 1
ATOM 561 C CA . LYS A 1 74 ? 10.903 -3.536 2.482 1.00 83.00 74 LYS A CA 1
ATOM 562 C C . LYS A 1 74 ? 9.452 -3.058 2.432 1.00 83.00 74 LYS A C 1
ATOM 564 O O . LYS A 1 74 ? 8.843 -2.943 3.494 1.00 83.00 74 LYS A O 1
ATOM 569 N N . LEU A 1 75 ? 8.896 -2.748 1.256 1.00 88.81 75 LEU A N 1
ATOM 570 C CA . LEU A 1 75 ? 7.576 -2.115 1.178 1.00 88.81 75 LEU A CA 1
ATOM 571 C C . LEU A 1 75 ? 6.447 -3.085 1.547 1.00 88.81 75 LEU A C 1
ATOM 573 O O . LEU A 1 75 ? 5.707 -2.810 2.490 1.00 88.81 75 LEU A O 1
ATOM 577 N N . GLU A 1 76 ? 6.329 -4.222 0.855 1.00 91.38 76 GLU A N 1
ATOM 578 C CA . GLU A 1 76 ? 5.271 -5.203 1.144 1.00 91.38 76 GLU A CA 1
ATOM 579 C C . GLU A 1 76 ? 5.384 -5.802 2.558 1.00 91.38 76 GLU A C 1
ATOM 581 O O . GLU A 1 76 ? 4.364 -5.835 3.251 1.00 91.38 76 GLU A O 1
ATOM 586 N N . PRO A 1 77 ? 6.575 -6.184 3.068 1.00 92.56 77 PRO A N 1
ATOM 587 C CA . PRO A 1 77 ? 6.706 -6.615 4.459 1.00 92.56 77 PRO A CA 1
ATOM 588 C C . PRO A 1 77 ? 6.244 -5.553 5.452 1.00 92.56 77 PRO A C 1
ATOM 590 O O . PRO A 1 77 ? 5.513 -5.868 6.388 1.00 92.56 77 PRO A O 1
ATOM 593 N N . ARG A 1 78 ?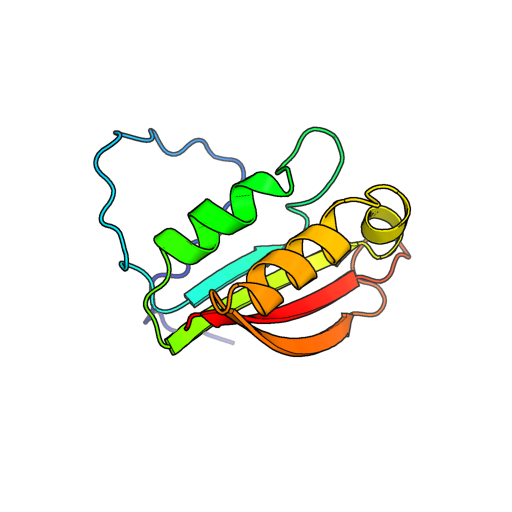 6.579 -4.278 5.219 1.00 94.00 78 ARG A N 1
ATOM 594 C CA . ARG A 1 78 ? 6.115 -3.190 6.081 1.00 94.00 78 ARG A CA 1
ATOM 595 C C . ARG A 1 78 ? 4.598 -3.014 6.027 1.00 94.00 78 ARG A C 1
ATOM 597 O O . ARG A 1 78 ? 3.980 -2.768 7.060 1.00 94.00 78 ARG A O 1
ATOM 604 N N . MET A 1 79 ? 3.987 -3.156 4.853 1.00 94.81 79 MET A N 1
ATOM 605 C CA . MET A 1 79 ? 2.530 -3.121 4.727 1.00 94.81 79 MET A CA 1
ATOM 606 C C . MET A 1 79 ? 1.862 -4.250 5.527 1.00 94.81 79 MET A C 1
ATOM 608 O O . MET A 1 79 ? 0.854 -4.006 6.195 1.00 94.81 79 MET A O 1
ATOM 612 N N . CYS A 1 80 ? 2.443 -5.455 5.494 1.00 95.25 80 CYS A N 1
ATOM 613 C CA . CYS A 1 80 ? 2.000 -6.598 6.295 1.00 95.25 80 CYS A CA 1
ATOM 614 C C . CYS A 1 80 ? 2.162 -6.343 7.799 1.00 95.25 80 CYS A C 1
ATOM 616 O O . CYS A 1 80 ? 1.201 -6.519 8.536 1.00 95.25 80 CYS A O 1
ATOM 618 N N . GLU A 1 81 ? 3.308 -5.830 8.256 1.00 96.94 81 GLU A N 1
ATOM 619 C CA . GLU A 1 81 ? 3.518 -5.486 9.673 1.00 96.94 81 GLU A CA 1
ATOM 620 C C . GLU A 1 81 ? 2.465 -4.504 10.208 1.00 96.94 81 GLU A C 1
ATOM 622 O O . GLU A 1 81 ? 1.997 -4.638 11.338 1.00 96.94 81 GLU A O 1
ATOM 627 N N . LEU A 1 82 ? 2.104 -3.484 9.422 1.00 97.19 82 LEU A N 1
ATOM 628 C CA . LEU A 1 82 ? 1.090 -2.498 9.813 1.00 97.19 82 LEU A CA 1
ATOM 629 C C . LEU A 1 82 ? -0.312 -3.121 9.867 1.00 97.19 82 LEU A C 1
ATOM 631 O O . LEU A 1 82 ? -1.130 -2.729 10.702 1.00 97.19 82 LEU A O 1
ATOM 635 N N . GLN A 1 83 ? -0.568 -4.119 9.021 1.00 97.25 83 GLN A N 1
ATOM 636 C CA . GLN A 1 83 ? -1.794 -4.909 9.060 1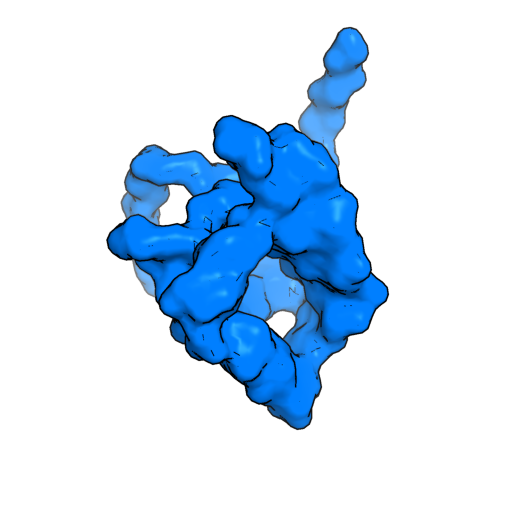.00 97.25 83 GLN A CA 1
ATOM 637 C C . GLN A 1 83 ? -1.837 -5.832 10.285 1.00 97.25 83 GLN A C 1
ATOM 639 O O . GLN A 1 83 ? -2.852 -5.873 10.973 1.00 97.25 83 GLN A O 1
ATOM 644 N N . ASP A 1 84 ? -0.731 -6.494 10.623 1.00 97.62 84 ASP A N 1
ATOM 645 C CA . ASP A 1 84 ? -0.626 -7.361 11.805 1.00 97.62 84 ASP A CA 1
ATOM 646 C C . ASP A 1 84 ? -0.761 -6.573 13.118 1.00 97.62 84 ASP A C 1
ATOM 648 O O . ASP A 1 84 ? -1.280 -7.080 14.112 1.00 97.62 84 ASP A O 1
ATOM 652 N N . LYS A 1 85 ? -0.346 -5.300 13.117 1.00 97.62 85 LYS A N 1
ATOM 653 C CA . LYS A 1 85 ? -0.583 -4.350 14.219 1.00 97.62 85 LYS A CA 1
ATOM 654 C C . LYS A 1 85 ? -2.033 -3.859 14.306 1.00 97.62 85 LYS A C 1
ATOM 656 O O . LYS A 1 85 ? -2.355 -3.138 15.247 1.00 97.62 85 LYS A O 1
ATOM 661 N N . GLY A 1 86 ? -2.885 -4.205 13.342 1.00 97.31 86 GLY A N 1
ATOM 662 C CA . GLY A 1 86 ? -4.283 -3.783 13.298 1.00 97.31 86 GLY A CA 1
ATOM 663 C C . GLY A 1 86 ? -4.473 -2.295 13.008 1.00 97.31 86 GLY A C 1
ATOM 664 O O . GLY A 1 86 ? -5.470 -1.730 13.439 1.00 97.31 86 GLY A O 1
ATOM 665 N N . LEU A 1 87 ? -3.529 -1.647 12.315 1.00 97.38 87 LEU A N 1
ATOM 666 C CA . LEU A 1 87 ? -3.637 -0.223 11.960 1.00 97.38 87 LEU A CA 1
ATOM 667 C C . LEU A 1 87 ? -4.456 0.009 10.683 1.00 97.38 87 LEU A C 1
ATOM 669 O O . LEU A 1 87 ? -5.031 1.073 10.472 1.00 97.38 87 LEU A O 1
ATOM 673 N N . TRP A 1 88 ? -4.493 -0.994 9.815 1.00 97.94 88 TRP A N 1
ATOM 674 C CA . TRP A 1 88 ? -5.285 -1.005 8.594 1.00 97.94 88 TRP A CA 1
ATOM 675 C C . TRP A 1 88 ? -5.548 -2.449 8.153 1.00 97.94 88 TRP A C 1
ATOM 677 O O . TRP A 1 88 ? -4.918 -3.384 8.647 1.00 97.94 8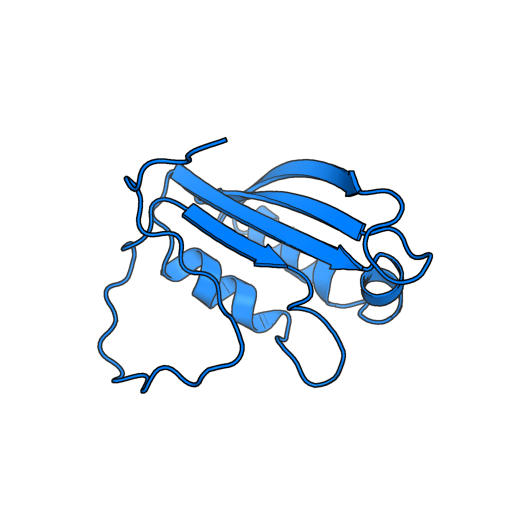8 TRP A O 1
ATOM 687 N N . GLU A 1 89 ? -6.449 -2.637 7.200 1.00 97.75 89 GLU A N 1
ATOM 688 C CA . GLU A 1 89 ? -6.751 -3.925 6.574 1.00 97.75 89 GLU A CA 1
ATOM 689 C C . GLU A 1 89 ? -6.661 -3.812 5.048 1.00 97.75 89 GLU A C 1
ATOM 691 O O . GLU A 1 89 ? -7.160 -2.847 4.462 1.00 97.75 89 GLU A O 1
ATOM 696 N N . ARG A 1 90 ? -6.026 -4.779 4.374 1.00 97.75 90 ARG A N 1
ATOM 697 C CA . ARG A 1 90 ? -6.001 -4.821 2.907 1.00 97.75 90 ARG A CA 1
ATOM 698 C C . ARG A 1 90 ? -7.369 -5.235 2.378 1.00 97.75 90 ARG A C 1
ATOM 700 O O . ARG A 1 90 ? -7.785 -6.378 2.544 1.00 97.75 90 ARG A O 1
ATOM 707 N N . VAL A 1 91 ? -8.015 -4.321 1.667 1.00 97.94 91 VAL A N 1
ATOM 708 C CA . VAL A 1 91 ? -9.293 -4.538 0.980 1.00 97.94 91 VAL A CA 1
ATOM 709 C C . VAL A 1 91 ? -9.073 -5.237 -0.359 1.00 97.94 91 VAL A C 1
ATOM 711 O O . VAL A 1 91 ? -9.779 -6.188 -0.684 1.00 97.94 91 VAL A O 1
ATOM 714 N N . SER A 1 92 ? -8.084 -4.798 -1.144 1.00 97.69 92 SER A N 1
ATOM 715 C CA . SER A 1 92 ? -7.778 -5.427 -2.433 1.00 97.69 92 SER A CA 1
ATOM 716 C C . SER A 1 92 ? -6.326 -5.247 -2.865 1.00 97.69 92 SER A C 1
ATOM 718 O O . SER A 1 92 ? -5.661 -4.280 -2.491 1.00 97.69 92 SER A O 1
ATOM 720 N N . ARG A 1 93 ? -5.863 -6.175 -3.708 1.00 96.62 93 ARG A N 1
ATOM 721 C CA . ARG A 1 93 ? -4.631 -6.081 -4.499 1.00 96.62 93 ARG A CA 1
ATOM 722 C C . ARG A 1 93 ? -4.978 -6.447 -5.939 1.00 96.62 93 ARG A C 1
ATOM 724 O O . ARG A 1 93 ? -5.481 -7.545 -6.167 1.00 96.62 93 ARG A O 1
ATOM 731 N N . SER A 1 94 ? -4.728 -5.558 -6.888 1.00 96.38 94 SER A N 1
ATOM 732 C CA . SER A 1 94 ? -4.993 -5.801 -8.310 1.00 96.38 94 SER A CA 1
ATOM 733 C C . SER A 1 94 ? -3.838 -5.315 -9.174 1.00 96.38 94 SER A C 1
ATOM 735 O O . SER A 1 94 ? -3.026 -4.498 -8.747 1.00 96.38 94 SER A O 1
ATOM 737 N N . VAL A 1 95 ? -3.751 -5.850 -10.388 1.00 95.62 95 VAL A N 1
ATOM 738 C CA . VAL A 1 95 ? -2.754 -5.440 -11.378 1.00 95.62 95 VAL A CA 1
ATOM 739 C C . VAL A 1 95 ? -3.384 -4.389 -12.289 1.00 95.62 95 VAL A C 1
ATOM 741 O O . VAL A 1 95 ? -4.502 -4.569 -12.770 1.00 95.62 95 VAL A O 1
ATOM 744 N N . ALA A 1 96 ? -2.672 -3.290 -12.500 1.00 92.81 96 ALA A N 1
ATOM 745 C CA . ALA A 1 96 ? -2.918 -2.324 -13.557 1.00 92.81 96 ALA A CA 1
ATOM 746 C C . ALA A 1 96 ? -1.938 -2.615 -14.697 1.00 92.81 96 ALA A C 1
ATOM 748 O O . ALA A 1 96 ? -0.747 -2.309 -14.595 1.00 92.81 96 ALA A O 1
ATOM 749 N N . GLU A 1 97 ? -2.435 -3.247 -15.755 1.00 92.25 97 GLU A N 1
ATOM 750 C CA . GLU A 1 97 ? -1.65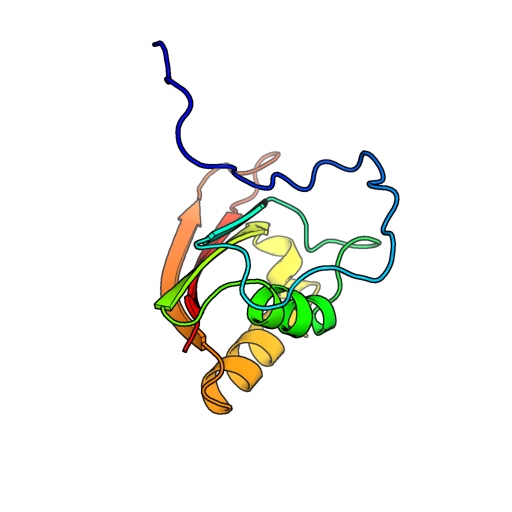4 -3.514 -16.964 1.00 92.25 97 GLU A CA 1
ATOM 751 C C . GLU A 1 97 ? -1.249 -2.195 -17.636 1.00 92.25 97 GLU A C 1
ATOM 753 O O . GLU A 1 97 ? -1.987 -1.211 -17.582 1.00 92.25 97 GLU A O 1
ATOM 758 N N . GLU A 1 98 ? -0.061 -2.173 -18.245 1.00 87.38 98 GLU A N 1
ATOM 759 C CA . GLU A 1 98 ? 0.447 -1.021 -19.011 1.00 87.38 98 GLU A CA 1
ATOM 760 C C . GLU A 1 98 ? 0.465 0.311 -18.228 1.00 87.38 98 GLU A C 1
ATOM 762 O O . GLU A 1 98 ? 0.272 1.389 -18.788 1.00 87.38 98 GLU A O 1
ATOM 767 N N . TYR A 1 99 ? 0.727 0.251 -16.919 1.00 84.44 99 TYR A N 1
ATOM 768 C CA . TYR A 1 99 ? 0.687 1.415 -16.031 1.00 84.44 99 TYR A CA 1
ATOM 769 C C . TYR A 1 99 ? 1.674 2.530 -16.427 1.00 84.44 99 TYR A C 1
ATOM 771 O O . TYR A 1 99 ? 1.274 3.689 -16.530 1.00 84.44 99 TYR A O 1
ATOM 779 N N . VAL A 1 100 ? 2.955 2.200 -16.645 1.00 81.19 100 VAL A N 1
ATOM 780 C CA . VAL A 1 100 ? 4.001 3.144 -17.096 1.00 81.19 100 VAL A CA 1
ATOM 781 C C . VAL A 1 100 ? 5.019 2.413 -17.968 1.00 81.19 100 VAL A C 1
ATOM 783 O O . VAL A 1 100 ? 5.553 1.395 -17.534 1.00 81.19 100 VAL A O 1
ATOM 786 N N . GLU A 1 101 ? 5.322 2.970 -19.151 1.00 69.94 101 GLU A N 1
ATOM 787 C CA . GLU A 1 101 ? 6.426 2.574 -20.053 1.00 69.94 101 GLU A CA 1
ATOM 788 C C . GLU A 1 101 ? 6.678 1.052 -20.095 1.00 69.94 101 GLU A C 1
ATOM 790 O O . GLU A 1 101 ? 7.749 0.570 -19.727 1.00 69.94 101 GLU A O 1
ATOM 795 N N . ASN A 1 102 ? 5.660 0.290 -20.512 1.00 69.31 102 ASN A N 1
ATOM 796 C CA . ASN A 1 102 ? 5.678 -1.177 -20.629 1.00 69.31 102 ASN A CA 1
ATOM 797 C C . ASN A 1 102 ? 5.873 -1.961 -19.311 1.00 69.31 102 ASN A C 1
ATOM 799 O O . ASN A 1 102 ? 6.285 -3.120 -19.340 1.00 69.31 102 ASN A O 1
ATOM 803 N N . GLY A 1 103 ? 5.558 -1.371 -18.158 1.00 82.25 103 GLY A N 1
ATOM 804 C CA . GLY A 1 103 ? 5.535 -2.053 -16.863 1.00 82.25 103 GLY A CA 1
ATOM 805 C C . GLY A 1 103 ? 4.152 -2.040 -16.216 1.00 82.25 103 GLY A C 1
ATOM 806 O O . GLY A 1 103 ? 3.433 -1.041 -16.284 1.00 82.25 103 GLY A O 1
ATOM 807 N N . ASN A 1 104 ? 3.808 -3.138 -15.545 1.00 92.06 104 ASN A N 1
ATOM 808 C CA . ASN A 1 104 ? 2.596 -3.229 -14.741 1.00 92.06 104 ASN A CA 1
ATOM 809 C C . ASN A 1 104 ? 2.709 -2.373 -13.474 1.00 92.06 104 ASN A C 1
ATOM 811 O O . ASN A 1 104 ? 3.791 -2.176 -12.909 1.00 92.06 104 ASN A O 1
ATOM 815 N N . GLY A 1 105 ? 1.566 -1.894 -13.004 1.00 92.94 105 GLY A N 1
ATOM 816 C CA . GLY A 1 105 ? 1.390 -1.349 -11.667 1.00 92.94 105 GLY A CA 1
ATOM 817 C C . GLY A 1 105 ? 0.645 -2.345 -10.788 1.00 92.94 105 GLY A C 1
ATOM 818 O O . GLY A 1 105 ? -0.211 -3.084 -11.263 1.00 92.94 105 GLY A O 1
ATOM 819 N N . ILE A 1 106 ? 0.927 -2.342 -9.494 1.00 94.88 106 ILE A N 1
ATOM 820 C CA . ILE A 1 106 ? 0.132 -3.035 -8.487 1.00 94.88 106 ILE A CA 1
ATOM 821 C C . ILE A 1 106 ? -0.643 -1.988 -7.703 1.00 94.88 106 ILE A C 1
ATOM 823 O O . ILE A 1 106 ? -0.054 -1.083 -7.108 1.00 94.88 106 ILE A O 1
ATOM 827 N N . ILE A 1 107 ? -1.965 -2.119 -7.720 1.00 95.81 107 ILE A N 1
ATOM 828 C CA . ILE A 1 107 ? -2.888 -1.308 -6.936 1.00 95.81 107 ILE A CA 1
ATOM 829 C C . ILE A 1 107 ? -3.160 -2.033 -5.625 1.00 95.81 107 ILE A C 1
ATOM 831 O O . ILE A 1 107 ? -3.627 -3.173 -5.618 1.00 95.81 107 ILE A O 1
ATOM 835 N N . PHE A 1 108 ? -2.940 -1.339 -4.519 1.00 97.06 108 PHE A N 1
ATOM 836 C CA . PHE A 1 108 ? -3.355 -1.749 -3.191 1.00 97.06 108 PHE A CA 1
ATOM 837 C C . PHE A 1 108 ? -4.447 -0.816 -2.684 1.00 97.06 108 PHE A C 1
ATOM 839 O O . PHE A 1 108 ? -4.305 0.404 -2.751 1.00 97.06 108 PHE A O 1
ATOM 846 N N . ILE A 1 109 ? -5.510 -1.390 -2.130 1.00 97.94 109 ILE A N 1
ATOM 847 C CA . ILE A 1 109 ? -6.526 -0.647 -1.385 1.00 97.94 109 ILE A CA 1
ATOM 848 C C . ILE A 1 109 ? -6.509 -1.156 0.048 1.00 97.94 109 ILE A C 1
ATOM 850 O O . ILE A 1 109 ? -6.662 -2.356 0.284 1.00 97.94 109 ILE A O 1
ATOM 854 N N . TYR A 1 110 ? -6.347 -0.235 0.988 1.00 98.25 110 TYR A N 1
ATOM 855 C CA . TYR A 1 110 ? -6.396 -0.471 2.422 1.00 98.25 110 TYR A CA 1
ATOM 856 C C . TYR A 1 110 ? -7.515 0.347 3.054 1.00 98.25 110 TYR A C 1
ATOM 858 O O . TYR A 1 110 ? -7.805 1.460 2.616 1.00 98.25 110 TYR A O 1
ATOM 866 N N . LYS A 1 111 ? -8.119 -0.186 4.111 1.00 98.06 111 LYS A N 1
ATOM 867 C CA . LYS A 1 111 ? -9.035 0.545 4.984 1.00 98.06 111 LYS A CA 1
ATOM 868 C C . LYS A 1 111 ? -8.369 0.750 6.338 1.00 98.06 111 LYS A C 1
ATOM 870 O O . LYS A 1 111 ? -7.856 -0.204 6.914 1.00 98.06 111 LYS A O 1
ATOM 875 N N . VAL A 1 112 ? -8.348 1.987 6.820 1.00 97.69 112 VAL A N 1
ATOM 876 C CA . VAL A 1 112 ? -7.781 2.333 8.131 1.00 97.69 112 VAL A CA 1
ATOM 877 C C . VAL A 1 112 ? -8.725 1.850 9.231 1.00 97.69 112 VAL A C 1
ATOM 879 O O . VAL A 1 112 ? -9.946 1.969 9.085 1.00 97.69 112 VAL A O 1
ATOM 882 N N . LEU A 1 113 ? -8.164 1.281 10.300 1.00 95.25 113 LEU A N 1
ATOM 883 C CA . LEU A 1 113 ? -8.912 0.729 11.435 1.00 95.25 113 LEU A CA 1
ATOM 884 C C . LEU A 1 113 ? -9.006 1.727 12.592 1.00 95.25 113 LEU A C 1
ATOM 886 O O . LEU A 1 113 ? -8.066 2.523 12.795 1.00 95.25 113 LEU A O 1
#

Radius of gyration: 14.57 Å; chains: 1; bounding box: 33×32×35 Å

Sequence (113 aa):
MAWQERGELCTCSTSKPSMSAETHAYTYDALCTAGSFSDGHLKSDCLEEMIRIVKSGGVICLIVKEAFLEEYEKLEPRMCELQDKGLWERVSRSVAEEYVENGNGIIFIYKVL